Protein AF-A0A0Q5LC74-F1 (afdb_monomer_lite)

Foldseek 3Di:
DDPQLVVLLCCLLVQDLPDDCPPPVNLVSLLSNLVSCVVVVHDLVNSLVSNVVSLVVRVVVVPDDPVSSVVSSVVSSVSSSVSNVVVVVVVVVVCVVVVD

Sequence (100 aa):
MDGPFLEALAELQDYEVFGSFAVVEGLVRLERIAKAALAAHVTSDELRAAARHVMDRHWNDTGSSPAFLERRRAEVLLRLDTMLDHLEWEDRMYQSEYLN

Secondary structure (DSSP, 8-state):
--HHHHHHHGGGTT--SSS-TT-HHHHHHHHHHHHHHHHTT--HHHHHHHHHHHHHHHHGGG---HHHHHHHHHHHHHHHHHHHHHHHHHHHHHHHHH--

Structure (mmCIF, N/CA/C/O backbone):
data_AF-A0A0Q5LC74-F1
#
_entry.id   AF-A0A0Q5LC74-F1
#
loop_
_atom_site.group_PDB
_atom_site.id
_atom_site.type_symbol
_atom_site.label_atom_id
_atom_site.label_alt_id
_atom_site.label_comp_id
_atom_site.label_asym_id
_atom_site.label_entity_id
_atom_site.label_seq_id
_atom_site.pdbx_PDB_ins_code
_atom_site.Cartn_x
_atom_site.Cartn_y
_atom_site.Cartn_z
_atom_site.occupancy
_atom_site.B_iso_or_equiv
_atom_site.auth_seq_id
_atom_site.auth_comp_id
_atom_site.auth_asym_id
_atom_site.auth_atom_id
_atom_site.pdbx_PDB_model_num
ATOM 1 N N . MET A 1 1 ? -17.311 -5.788 -0.166 1.00 52.81 1 MET A N 1
ATOM 2 C CA . MET A 1 1 ? -15.888 -5.480 -0.389 1.00 52.81 1 MET A CA 1
ATOM 3 C C . MET A 1 1 ? -15.783 -3.977 -0.470 1.00 52.81 1 MET A C 1
ATOM 5 O O . MET A 1 1 ? -16.434 -3.381 -1.321 1.00 52.81 1 MET A O 1
ATOM 9 N N . ASP A 1 2 ? -15.109 -3.399 0.512 1.00 60.59 2 ASP A N 1
ATOM 10 C CA . ASP A 1 2 ? -15.233 -2.006 0.934 1.00 60.59 2 ASP A CA 1
ATOM 11 C C . ASP A 1 2 ? -14.640 -1.039 -0.094 1.00 60.59 2 ASP A C 1
ATOM 13 O O . ASP A 1 2 ? -13.431 -0.994 -0.313 1.00 60.59 2 ASP A O 1
ATOM 17 N N . GLY A 1 3 ? -15.519 -0.271 -0.749 1.00 81.00 3 GLY A N 1
ATOM 18 C CA . GLY A 1 3 ? -15.174 0.671 -1.822 1.00 81.00 3 GLY A CA 1
ATOM 19 C C . GLY A 1 3 ? -13.981 1.591 -1.515 1.00 81.00 3 GLY A C 1
ATOM 20 O O . GLY A 1 3 ? -13.079 1.655 -2.346 1.00 81.00 3 GLY A O 1
ATOM 21 N N . PRO A 1 4 ? -13.891 2.211 -0.319 1.00 88.19 4 PRO A N 1
ATOM 22 C CA . PRO A 1 4 ? -12.784 3.108 0.025 1.00 88.19 4 PRO A CA 1
ATOM 23 C C . PRO A 1 4 ? -11.403 2.438 0.036 1.00 88.19 4 PRO A C 1
ATOM 25 O O . PRO A 1 4 ? -10.408 3.062 -0.326 1.00 88.19 4 PRO A O 1
ATOM 28 N N . PHE A 1 5 ? -11.325 1.161 0.424 1.00 91.38 5 PHE A N 1
ATOM 29 C CA . PHE A 1 5 ? -10.070 0.408 0.412 1.00 91.38 5 PHE A CA 1
ATOM 30 C C . PHE A 1 5 ? -9.602 0.123 -1.018 1.00 91.38 5 PHE A C 1
ATOM 32 O O . PHE A 1 5 ? -8.432 0.319 -1.346 1.00 91.38 5 PHE A O 1
ATOM 39 N N . LEU A 1 6 ? -10.526 -0.287 -1.892 1.00 91.38 6 LEU A N 1
ATOM 40 C CA . LEU A 1 6 ? -10.222 -0.533 -3.302 1.00 91.38 6 LEU A CA 1
ATOM 41 C C . LEU A 1 6 ? -9.847 0.759 -4.045 1.00 91.38 6 LEU A C 1
ATOM 43 O O . LEU A 1 6 ? -8.954 0.734 -4.891 1.00 91.38 6 LEU A O 1
ATOM 47 N N . GLU A 1 7 ? -10.491 1.880 -3.713 1.00 92.56 7 GLU A N 1
ATOM 48 C CA . GLU A 1 7 ? -10.147 3.203 -4.243 1.00 92.56 7 GLU A CA 1
ATOM 49 C C . GLU A 1 7 ? -8.744 3.637 -3.809 1.00 92.56 7 GLU A C 1
ATOM 51 O O . GLU A 1 7 ? -7.944 4.036 -4.653 1.00 92.56 7 GLU A O 1
ATOM 56 N N . ALA A 1 8 ? -8.400 3.487 -2.526 1.00 92.75 8 ALA A N 1
ATOM 57 C CA . ALA A 1 8 ? -7.061 3.809 -2.038 1.00 92.75 8 ALA A CA 1
ATOM 58 C C . ALA A 1 8 ? -5.989 2.915 -2.687 1.00 92.75 8 ALA A C 1
ATOM 60 O O . ALA A 1 8 ? -4.938 3.401 -3.100 1.00 92.75 8 ALA A O 1
ATOM 61 N N . LEU A 1 9 ? -6.259 1.613 -2.853 1.00 93.69 9 LEU A N 1
ATOM 62 C CA . LEU A 1 9 ? -5.351 0.689 -3.541 1.00 93.69 9 LEU A CA 1
ATOM 63 C C . LEU A 1 9 ? -5.049 1.102 -4.987 1.00 93.69 9 LEU A C 1
ATOM 65 O O . LEU A 1 9 ? -3.966 0.793 -5.488 1.00 93.69 9 LEU A O 1
ATOM 69 N N . ALA A 1 10 ? -5.965 1.805 -5.660 1.00 92.62 10 ALA A N 1
ATOM 70 C CA . ALA A 1 10 ? -5.731 2.301 -7.013 1.00 92.62 10 ALA A CA 1
ATOM 71 C C . ALA A 1 10 ? -4.571 3.310 -7.076 1.00 92.62 10 ALA A C 1
ATOM 73 O O . ALA A 1 10 ? -3.918 3.417 -8.111 1.00 92.62 10 ALA A O 1
ATOM 74 N N . GLU A 1 11 ? -4.220 3.965 -5.965 1.00 90.81 11 GLU A N 1
ATOM 75 C CA . GLU A 1 11 ? -3.051 4.849 -5.895 1.00 90.81 11 GLU A CA 1
ATOM 76 C C . GLU A 1 11 ? -1.718 4.111 -6.125 1.00 90.81 11 GLU A C 1
ATOM 78 O O . GLU A 1 11 ? -0.715 4.746 -6.461 1.00 90.81 11 GLU A O 1
ATOM 83 N N . LEU A 1 12 ? -1.694 2.774 -5.989 1.00 92.00 12 LEU A N 1
ATOM 84 C CA . LEU A 1 12 ? -0.533 1.950 -6.339 1.00 92.00 12 LEU A CA 1
ATOM 85 C C . LEU A 1 12 ? -0.334 1.797 -7.854 1.00 92.00 12 LEU A C 1
ATOM 87 O O . LEU A 1 12 ? 0.776 1.480 -8.284 1.00 92.00 12 LEU A O 1
ATOM 91 N N . GLN A 1 13 ? -1.377 2.014 -8.662 1.00 89.69 13 GLN A N 1
ATOM 92 C CA . GLN A 1 13 ? -1.307 1.911 -10.126 1.00 89.69 13 GLN A CA 1
ATOM 93 C C . GLN A 1 13 ? -0.371 2.981 -10.694 1.00 89.69 13 GLN A C 1
ATOM 95 O O . GLN A 1 13 ? 0.552 2.658 -11.438 1.00 89.69 13 GLN A O 1
ATOM 100 N N . ASP A 1 14 ? -0.565 4.222 -10.243 1.00 78.19 14 ASP A N 1
ATOM 101 C CA . ASP A 1 14 ? 0.202 5.410 -10.638 1.00 78.19 14 ASP A CA 1
ATOM 102 C C . ASP A 1 14 ? 1.291 5.764 -9.614 1.00 78.19 14 ASP A C 1
ATOM 104 O O . ASP A 1 14 ? 1.724 6.917 -9.488 1.00 78.19 14 ASP A O 1
ATOM 108 N N . TYR A 1 15 ? 1.710 4.785 -8.812 1.00 79.56 15 TYR A N 1
ATOM 109 C CA . TYR A 1 15 ? 2.781 4.988 -7.851 1.00 79.56 15 TYR A CA 1
ATOM 110 C C . TYR A 1 15 ? 4.098 5.188 -8.591 1.00 79.56 15 TYR A C 1
ATOM 112 O O . TYR A 1 15 ? 4.433 4.428 -9.502 1.00 79.56 15 TYR A O 1
ATOM 120 N N . GLU A 1 16 ? 4.883 6.184 -8.181 1.00 75.88 16 GLU A N 1
ATOM 121 C CA . GLU A 1 16 ? 6.192 6.419 -8.781 1.00 75.88 16 GLU A CA 1
ATOM 122 C C . GLU A 1 16 ? 7.116 5.224 -8.514 1.00 75.88 16 GLU A C 1
ATOM 124 O O . GLU A 1 16 ? 7.747 5.103 -7.461 1.00 75.88 16 GLU A O 1
ATOM 129 N N . VAL A 1 17 ? 7.222 4.327 -9.493 1.00 73.75 17 VAL A N 1
ATOM 130 C CA . VAL A 1 17 ? 8.084 3.137 -9.426 1.00 73.75 17 VAL A CA 1
ATOM 131 C C . VAL A 1 17 ? 9.559 3.545 -9.327 1.00 73.75 17 VAL A C 1
ATOM 133 O O . VAL A 1 17 ? 10.349 2.891 -8.648 1.00 73.75 17 VAL A O 1
ATOM 136 N N . PHE A 1 18 ? 9.922 4.666 -9.955 1.00 69.12 18 PHE A N 1
ATOM 137 C CA . PHE A 1 18 ? 11.291 5.191 -10.014 1.00 69.12 18 PHE A CA 1
ATOM 138 C C . PHE A 1 18 ? 11.553 6.349 -9.041 1.00 69.12 18 PHE A C 1
ATOM 140 O O . PHE A 1 18 ? 12.699 6.773 -8.893 1.00 69.12 18 PHE A O 1
ATOM 147 N N . GLY A 1 19 ? 10.511 6.855 -8.375 1.00 69.12 19 GLY A N 1
ATOM 148 C CA . GLY A 1 19 ? 10.615 7.941 -7.403 1.00 69.12 19 GLY A CA 1
ATOM 149 C C . GLY A 1 19 ? 11.332 7.498 -6.130 1.00 69.12 19 GLY A C 1
ATOM 150 O O . GLY A 1 19 ? 11.212 6.347 -5.683 1.00 69.12 19 GLY A O 1
ATOM 151 N N . SER A 1 20 ? 12.085 8.416 -5.517 1.00 64.69 20 SER A N 1
ATOM 152 C CA . SER A 1 20 ? 12.656 8.173 -4.191 1.00 64.69 20 SER A CA 1
ATOM 153 C C . SER A 1 20 ? 11.532 7.905 -3.194 1.00 64.69 20 SER A C 1
ATOM 155 O O . SER A 1 20 ? 10.545 8.632 -3.138 1.00 64.69 20 SER A O 1
ATOM 157 N N . PHE A 1 21 ? 11.698 6.889 -2.356 1.00 57.81 21 PHE A N 1
ATOM 158 C CA . PHE A 1 21 ? 10.730 6.585 -1.303 1.00 57.81 21 PHE A CA 1
ATOM 159 C C . PHE A 1 21 ? 10.628 7.663 -0.219 1.00 57.81 21 PHE A C 1
ATOM 161 O O . PHE A 1 21 ? 9.714 7.625 0.596 1.00 57.81 21 PHE A O 1
ATOM 168 N N . ALA A 1 22 ? 11.570 8.606 -0.200 1.00 56.44 22 ALA A N 1
ATOM 169 C CA . ALA A 1 22 ? 11.563 9.740 0.712 1.00 56.44 22 ALA A CA 1
ATOM 170 C C . ALA A 1 22 ? 10.716 10.921 0.206 1.00 56.44 22 ALA A C 1
ATOM 172 O O . ALA A 1 22 ? 10.639 11.940 0.892 1.00 56.44 22 ALA A O 1
ATOM 173 N N . VAL A 1 23 ? 10.098 10.833 -0.980 1.00 74.44 23 VAL A N 1
ATOM 174 C CA . VAL A 1 23 ? 9.171 11.881 -1.415 1.00 74.44 23 VAL A CA 1
ATOM 175 C C . VAL A 1 23 ? 7.921 11.787 -0.545 1.00 74.44 23 VAL A C 1
ATOM 177 O O . VAL A 1 23 ? 7.228 10.772 -0.549 1.00 74.44 23 VAL A O 1
ATOM 180 N N . VAL A 1 24 ? 7.659 12.856 0.213 1.00 78.62 24 VAL A N 1
ATOM 181 C CA . VAL A 1 24 ? 6.545 12.985 1.171 1.00 78.62 24 VAL A CA 1
ATOM 182 C C . VAL A 1 24 ? 5.225 12.497 0.574 1.00 78.62 24 VAL A C 1
ATOM 184 O O . VAL A 1 24 ? 4.470 11.797 1.238 1.00 78.62 24 VAL A O 1
ATOM 187 N N . GLU A 1 25 ? 4.979 12.798 -0.701 1.00 83.69 25 GLU A N 1
ATOM 188 C CA . GLU A 1 25 ? 3.771 12.375 -1.402 1.00 83.69 25 GLU A CA 1
ATOM 189 C C . GLU A 1 25 ? 3.614 10.848 -1.457 1.00 83.69 25 GLU A C 1
ATOM 191 O O . GLU A 1 25 ? 2.535 10.347 -1.158 1.00 83.69 25 GLU A O 1
ATOM 196 N N . GLY A 1 26 ? 4.677 10.096 -1.760 1.00 85.69 26 GLY A N 1
ATOM 197 C CA . GLY A 1 26 ? 4.628 8.632 -1.804 1.00 85.69 26 GLY A CA 1
ATOM 198 C C . GLY A 1 26 ? 4.266 8.025 -0.448 1.00 85.69 26 GLY A C 1
ATOM 199 O O . GLY A 1 26 ? 3.423 7.135 -0.378 1.00 85.69 26 GLY A O 1
ATOM 200 N N . LEU A 1 27 ? 4.829 8.563 0.638 1.00 87.81 27 LEU A N 1
ATOM 201 C CA . LEU A 1 27 ? 4.500 8.122 1.997 1.00 87.81 27 LEU A CA 1
ATOM 202 C C . LEU A 1 27 ? 3.044 8.424 2.363 1.00 87.81 27 LEU A C 1
ATOM 204 O O . LEU A 1 27 ? 2.375 7.553 2.907 1.00 87.81 27 LEU A O 1
ATOM 208 N N . VAL A 1 28 ? 2.534 9.605 2.001 1.00 90.69 28 VAL A N 1
ATOM 209 C CA . VAL A 1 28 ? 1.128 9.975 2.233 1.00 90.69 28 VAL A CA 1
ATOM 210 C C . VAL A 1 28 ? 0.170 9.038 1.489 1.00 90.69 28 VAL A C 1
ATOM 212 O O . VAL A 1 28 ? -0.859 8.655 2.043 1.00 90.69 28 VAL A O 1
ATOM 215 N N . ARG A 1 29 ? 0.499 8.626 0.257 1.00 91.62 29 ARG A N 1
ATOM 216 C CA . ARG A 1 29 ? -0.310 7.645 -0.493 1.00 91.62 29 ARG A CA 1
ATOM 217 C C . ARG A 1 29 ? -0.352 6.287 0.215 1.00 91.62 29 ARG A C 1
ATOM 219 O O . ARG A 1 29 ? -1.427 5.725 0.408 1.00 91.62 29 ARG A O 1
ATOM 226 N N . LEU A 1 30 ? 0.804 5.779 0.654 1.00 93.62 30 LEU A N 1
ATOM 227 C CA . LEU A 1 30 ? 0.879 4.511 1.395 1.00 93.62 30 LEU A CA 1
ATOM 228 C C . LEU A 1 30 ? 0.119 4.578 2.728 1.00 93.62 30 LEU A C 1
ATOM 230 O O . LEU A 1 30 ? -0.585 3.635 3.081 1.00 93.62 30 LEU A O 1
ATOM 234 N N . GLU A 1 31 ? 0.194 5.709 3.428 1.00 94.31 31 GLU A N 1
ATOM 235 C CA . GLU A 1 31 ? -0.551 5.936 4.666 1.00 94.31 31 GLU A CA 1
ATOM 236 C C . GLU A 1 31 ? -2.069 5.932 4.427 1.00 94.31 31 GLU A C 1
ATOM 238 O O . GLU A 1 31 ? -2.809 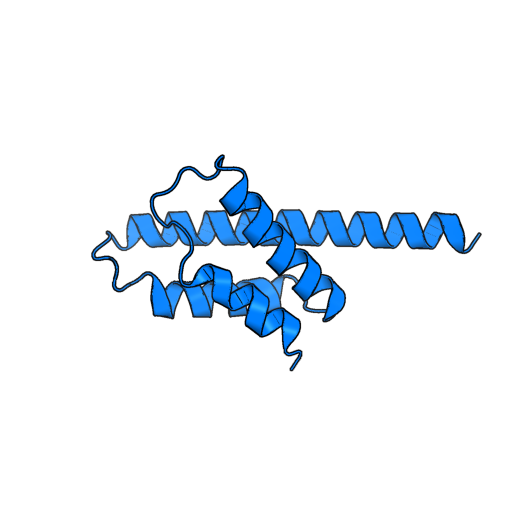5.325 5.201 1.00 94.31 31 GLU A O 1
ATOM 243 N N . ARG A 1 32 ? -2.555 6.551 3.338 1.00 95.44 32 ARG A N 1
ATOM 244 C CA . ARG A 1 32 ? -3.980 6.497 2.962 1.00 95.44 32 ARG A CA 1
ATOM 245 C C . ARG A 1 32 ? -4.456 5.070 2.719 1.00 95.44 32 ARG A C 1
ATOM 247 O O . ARG A 1 32 ? -5.530 4.708 3.193 1.00 95.44 32 ARG A O 1
ATOM 254 N N . ILE A 1 33 ? -3.652 4.261 2.030 1.00 96.88 33 ILE A N 1
ATOM 255 C CA . ILE A 1 33 ? -3.955 2.844 1.801 1.00 96.88 33 ILE A CA 1
ATOM 256 C C . ILE A 1 33 ? -4.046 2.096 3.133 1.00 96.88 33 ILE A C 1
ATOM 258 O O . ILE A 1 33 ? -5.027 1.393 3.364 1.00 96.88 33 ILE A O 1
ATOM 262 N N . ALA A 1 34 ? -3.069 2.277 4.026 1.00 97.12 34 ALA A N 1
ATOM 263 C CA . ALA A 1 34 ? -3.053 1.612 5.328 1.00 97.12 34 ALA A CA 1
ATOM 264 C C . ALA A 1 34 ? -4.243 2.032 6.213 1.00 97.12 34 ALA A C 1
ATOM 266 O O . ALA A 1 34 ? -4.896 1.181 6.812 1.00 97.12 34 ALA A O 1
ATOM 267 N N . LYS A 1 35 ? -4.601 3.323 6.232 1.00 97.06 35 LYS A N 1
ATOM 268 C CA . LYS A 1 35 ? -5.793 3.827 6.938 1.00 97.06 35 LYS A CA 1
ATOM 269 C C . LYS A 1 35 ? -7.088 3.238 6.385 1.00 97.06 35 LYS A C 1
ATOM 271 O O . LYS A 1 35 ? -7.970 2.870 7.157 1.00 97.06 35 LYS A O 1
ATOM 276 N N . ALA A 1 36 ? -7.206 3.137 5.062 1.00 97.12 36 ALA A N 1
ATOM 277 C CA . ALA A 1 36 ? -8.374 2.535 4.428 1.00 97.12 36 ALA A CA 1
ATOM 278 C C . ALA A 1 36 ? -8.465 1.027 4.716 1.00 97.12 36 ALA A C 1
ATOM 280 O O . ALA A 1 36 ? -9.561 0.525 4.953 1.00 97.12 36 ALA A O 1
ATOM 281 N N . ALA A 1 37 ? -7.328 0.324 4.750 1.00 96.81 37 ALA A N 1
ATOM 282 C CA . ALA A 1 37 ? -7.254 -1.081 5.141 1.00 96.81 37 ALA A CA 1
ATOM 283 C C . ALA A 1 37 ? -7.697 -1.286 6.599 1.00 96.81 37 ALA A C 1
ATOM 285 O O . ALA A 1 37 ? -8.568 -2.116 6.853 1.00 96.81 37 ALA A O 1
ATOM 286 N N . LEU A 1 38 ? -7.180 -0.473 7.529 1.00 96.56 38 LEU A N 1
ATOM 287 C CA . LEU A 1 38 ? -7.580 -0.502 8.938 1.00 96.56 38 LEU A CA 1
ATOM 288 C C . LEU A 1 38 ? -9.089 -0.273 9.102 1.00 96.56 38 LEU A C 1
ATOM 290 O O . LEU A 1 38 ? -9.764 -1.048 9.776 1.00 96.56 38 LEU A O 1
ATOM 294 N N . ALA A 1 39 ? -9.634 0.755 8.443 1.00 95.31 39 ALA A N 1
ATOM 295 C CA . ALA A 1 39 ? -11.060 1.077 8.497 1.00 95.31 39 ALA A CA 1
ATOM 296 C C . ALA A 1 39 ? -11.956 -0.025 7.902 1.00 95.31 39 ALA A C 1
ATOM 298 O O . ALA A 1 39 ? -13.102 -0.179 8.318 1.00 95.31 39 ALA A O 1
ATOM 299 N N . ALA A 1 40 ? -11.440 -0.782 6.933 1.00 95.31 40 ALA A N 1
ATOM 300 C CA . ALA A 1 40 ? -12.120 -1.918 6.319 1.00 95.31 40 ALA A CA 1
ATOM 301 C C . ALA A 1 40 ? -11.850 -3.253 7.043 1.00 95.31 40 ALA A C 1
ATOM 303 O O . ALA A 1 40 ? -12.308 -4.294 6.578 1.00 95.31 40 ALA A O 1
ATOM 304 N N . HIS A 1 41 ? -11.121 -3.242 8.166 1.00 95.06 41 HIS A N 1
ATOM 305 C CA . HIS A 1 41 ? -10.705 -4.443 8.901 1.00 95.06 41 HIS A CA 1
ATOM 306 C C . HIS A 1 41 ? -9.962 -5.471 8.031 1.00 95.06 41 HIS A C 1
ATOM 308 O O . HIS A 1 41 ? -10.097 -6.680 8.218 1.00 95.06 41 HIS A O 1
ATOM 314 N N . VAL A 1 42 ? -9.178 -4.978 7.073 1.00 95.56 42 VAL A N 1
ATOM 315 C CA . VAL A 1 42 ? -8.352 -5.794 6.185 1.00 95.56 42 VAL A CA 1
ATOM 316 C C . VAL A 1 42 ? -7.094 -6.217 6.934 1.00 95.56 42 VAL A C 1
ATOM 318 O O . VAL A 1 42 ? -6.380 -5.385 7.491 1.00 95.56 42 VAL A O 1
ATOM 321 N N . THR A 1 43 ? -6.801 -7.512 6.921 1.00 94.75 43 THR A N 1
ATOM 322 C CA . THR A 1 43 ? -5.586 -8.058 7.535 1.00 94.75 43 THR A CA 1
ATOM 323 C C . THR A 1 43 ? -4.331 -7.672 6.744 1.00 94.75 43 THR A C 1
ATOM 325 O O . THR A 1 43 ? -4.389 -7.429 5.537 1.00 94.75 43 THR A O 1
ATOM 328 N N . SER A 1 44 ? -3.157 -7.689 7.390 1.00 94.56 44 SER A N 1
ATOM 329 C CA . SER A 1 44 ? -1.870 -7.472 6.701 1.00 94.56 44 SER A CA 1
ATOM 330 C C . SER A 1 44 ? -1.683 -8.419 5.501 1.00 94.56 44 SER A C 1
ATOM 332 O O . SER A 1 44 ? -1.250 -7.982 4.436 1.00 94.56 44 SER A O 1
ATOM 334 N N . ASP A 1 45 ? -2.093 -9.687 5.603 1.00 96.31 45 ASP A N 1
ATOM 335 C CA . ASP A 1 45 ? -1.985 -10.639 4.489 1.00 96.31 45 ASP A CA 1
ATOM 336 C C . ASP A 1 45 ? -2.905 -10.293 3.308 1.00 96.31 45 ASP A C 1
ATOM 338 O O . ASP A 1 45 ? -2.485 -10.374 2.149 1.00 96.31 45 ASP A O 1
ATOM 342 N N . GLU A 1 46 ? -4.137 -9.860 3.577 1.00 96.50 46 GLU A N 1
ATOM 343 C CA . GLU A 1 46 ? -5.069 -9.402 2.540 1.00 96.50 46 GLU A CA 1
ATOM 344 C C . GLU A 1 46 ? -4.586 -8.106 1.883 1.00 96.50 46 GLU A C 1
ATOM 346 O O . GLU A 1 46 ? -4.616 -7.990 0.653 1.00 96.50 46 GLU A O 1
ATOM 351 N N . LEU A 1 47 ? -4.070 -7.160 2.676 1.00 97.25 47 LEU A N 1
ATOM 352 C CA . LEU A 1 47 ? -3.459 -5.931 2.179 1.00 97.25 47 LEU A CA 1
ATOM 353 C C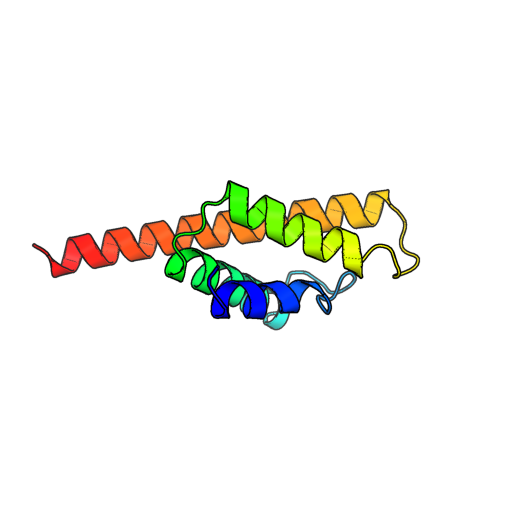 . LEU A 1 47 ? -2.270 -6.248 1.265 1.00 97.25 47 LEU A C 1
ATOM 355 O O . LEU A 1 47 ? -2.196 -5.720 0.152 1.00 97.25 47 LEU A O 1
ATOM 359 N N . ARG A 1 48 ? -1.374 -7.152 1.684 1.00 97.19 48 ARG A N 1
ATOM 360 C CA . ARG A 1 48 ? -0.237 -7.592 0.864 1.00 97.19 48 ARG A CA 1
ATOM 361 C C . ARG A 1 48 ? -0.693 -8.212 -0.445 1.00 97.19 48 ARG A C 1
ATOM 363 O O . ARG A 1 48 ? -0.164 -7.858 -1.498 1.00 97.19 48 ARG A O 1
ATOM 370 N N . ALA A 1 49 ? -1.651 -9.135 -0.389 1.00 97.25 49 ALA A N 1
ATOM 371 C CA . ALA A 1 49 ? -2.149 -9.829 -1.570 1.00 97.25 49 ALA A CA 1
ATOM 372 C C . ALA A 1 49 ? -2.786 -8.850 -2.567 1.00 97.25 49 ALA A C 1
ATOM 374 O O . ALA A 1 49 ? -2.477 -8.891 -3.761 1.00 97.25 49 ALA A O 1
ATOM 375 N N . ALA A 1 50 ? -3.620 -7.929 -2.079 1.00 96.88 50 ALA A N 1
ATOM 376 C CA . ALA A 1 50 ? -4.288 -6.936 -2.910 1.00 96.88 50 ALA A CA 1
ATOM 377 C C . ALA A 1 50 ? -3.297 -5.922 -3.505 1.00 96.88 50 ALA A C 1
ATOM 379 O O . ALA A 1 50 ? -3.301 -5.693 -4.716 1.00 96.88 50 ALA A O 1
ATOM 380 N N . ALA A 1 51 ? -2.388 -5.376 -2.693 1.00 97.00 51 ALA A N 1
ATOM 381 C CA . ALA A 1 51 ? -1.347 -4.465 -3.161 1.00 97.00 51 ALA A CA 1
ATOM 382 C C . ALA A 1 51 ? -0.444 -5.134 -4.204 1.00 97.00 51 ALA A C 1
ATOM 384 O O . ALA A 1 51 ? -0.156 -4.554 -5.254 1.00 97.00 51 ALA A O 1
ATOM 385 N N . ARG A 1 52 ? -0.033 -6.384 -3.953 1.00 96.69 52 ARG A N 1
ATOM 386 C CA . ARG A 1 52 ? 0.772 -7.168 -4.892 1.00 96.69 52 ARG A CA 1
ATOM 387 C C . ARG A 1 52 ? 0.057 -7.346 -6.226 1.00 96.69 52 ARG A C 1
ATOM 389 O O . ARG A 1 52 ? 0.667 -7.104 -7.263 1.00 96.69 52 ARG A O 1
ATOM 396 N N . HIS A 1 53 ? -1.229 -7.687 -6.198 1.00 95.75 53 HIS A N 1
ATOM 397 C CA . HIS A 1 53 ? -2.036 -7.835 -7.405 1.00 95.75 53 HIS A CA 1
ATOM 398 C C . HIS A 1 53 ? -2.069 -6.550 -8.249 1.00 95.75 53 HIS A C 1
ATOM 400 O O . HIS A 1 53 ? -1.862 -6.604 -9.462 1.00 95.75 53 HIS A O 1
ATOM 406 N N . VAL A 1 54 ? -2.275 -5.391 -7.616 1.00 95.06 54 VAL A N 1
ATOM 407 C CA . VAL A 1 54 ? -2.285 -4.093 -8.310 1.00 95.06 54 VAL A CA 1
ATOM 408 C C . VAL A 1 54 ? -0.917 -3.794 -8.933 1.00 95.06 54 VAL A C 1
ATOM 410 O O . VAL A 1 54 ? -0.830 -3.488 -10.122 1.00 95.06 54 VAL A O 1
ATOM 413 N N . MET A 1 55 ? 0.171 -3.949 -8.178 1.00 94.75 55 MET A N 1
ATOM 414 C CA . MET A 1 55 ? 1.525 -3.700 -8.690 1.00 94.75 55 MET A CA 1
ATOM 415 C C . MET A 1 55 ? 1.916 -4.664 -9.821 1.00 94.75 55 MET A C 1
ATOM 417 O O . MET A 1 55 ? 2.586 -4.271 -10.775 1.00 94.75 55 MET A O 1
ATOM 421 N N . ASP A 1 56 ? 1.519 -5.934 -9.745 1.00 93.12 56 ASP A N 1
ATOM 422 C CA . ASP A 1 56 ? 1.780 -6.915 -10.804 1.00 93.12 56 ASP A CA 1
ATOM 423 C C . ASP A 1 56 ? 1.018 -6.570 -12.089 1.00 93.12 56 ASP A C 1
ATOM 425 O O . ASP A 1 56 ? 1.552 -6.728 -13.187 1.00 93.12 56 ASP A O 1
ATOM 429 N N . ARG A 1 57 ? -0.200 -6.038 -11.968 1.00 92.44 57 ARG A N 1
ATOM 430 C CA . ARG A 1 57 ? -1.005 -5.633 -13.121 1.00 92.44 57 ARG A CA 1
ATOM 431 C C . ARG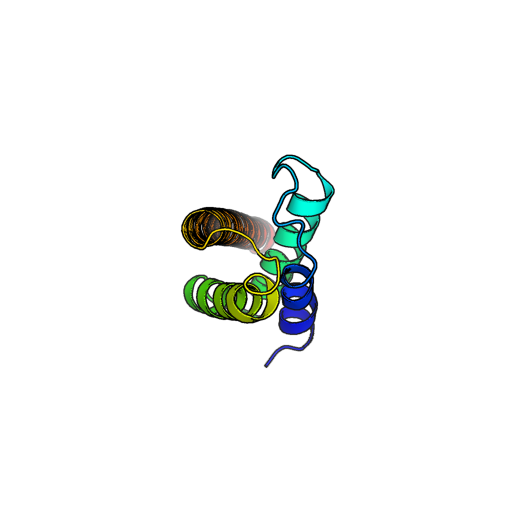 A 1 57 ? -0.478 -4.375 -13.811 1.00 92.44 57 ARG A C 1
ATOM 433 O O . ARG A 1 57 ? -0.547 -4.307 -15.030 1.00 92.44 57 ARG A O 1
ATOM 440 N N . HIS A 1 58 ? 0.022 -3.397 -13.057 1.00 90.50 58 HIS A N 1
ATOM 441 C CA . HIS A 1 58 ? 0.313 -2.063 -13.599 1.00 90.50 58 HIS A CA 1
ATOM 442 C C . HIS A 1 58 ? 1.802 -1.775 -13.807 1.00 90.50 58 HIS A C 1
ATOM 444 O O . HIS A 1 58 ? 2.164 -1.010 -14.695 1.00 90.50 58 HIS A O 1
ATOM 450 N N . TRP A 1 59 ? 2.700 -2.379 -13.024 1.00 91.12 59 TRP A N 1
ATOM 451 C CA . TRP A 1 59 ? 4.119 -2.009 -13.091 1.00 91.12 59 TRP A CA 1
ATOM 452 C C . TRP A 1 59 ? 4.910 -2.799 -14.133 1.00 91.12 59 TRP A C 1
ATOM 454 O O . TRP A 1 59 ? 5.989 -2.367 -14.544 1.00 91.12 59 TRP A O 1
ATOM 464 N N . ASN A 1 60 ? 4.398 -3.951 -14.571 1.00 87.44 60 ASN A N 1
ATOM 465 C CA . ASN A 1 60 ? 5.076 -4.789 -15.562 1.00 87.44 60 ASN A CA 1
ATOM 466 C C . ASN A 1 60 ? 5.163 -4.115 -16.944 1.00 87.44 60 ASN A C 1
ATOM 468 O O . ASN A 1 60 ? 6.108 -4.377 -17.686 1.00 87.44 60 ASN A O 1
ATOM 472 N N . ASP A 1 61 ? 4.266 -3.173 -17.238 1.00 82.88 61 ASP A N 1
ATOM 473 C CA . ASP A 1 61 ? 4.221 -2.452 -18.517 1.00 82.88 61 ASP A CA 1
ATOM 474 C C . ASP A 1 61 ? 5.212 -1.272 -18.588 1.00 82.88 61 ASP A C 1
ATOM 476 O O . ASP A 1 61 ? 5.324 -0.597 -19.609 1.00 82.88 61 ASP A O 1
ATOM 480 N N . THR A 1 62 ? 5.989 -1.029 -17.525 1.00 78.94 62 THR A N 1
ATOM 481 C CA . THR A 1 62 ? 6.940 0.099 -17.441 1.00 78.94 62 THR A CA 1
ATOM 482 C C . THR A 1 62 ? 8.246 -0.112 -18.218 1.00 78.94 62 THR A C 1
ATOM 484 O O . THR A 1 62 ? 9.081 0.790 -18.264 1.00 78.94 62 THR A O 1
ATOM 487 N N . GLY A 1 63 ? 8.481 -1.302 -18.787 1.00 81.44 63 GLY A N 1
ATOM 488 C CA . GLY A 1 63 ? 9.749 -1.652 -19.449 1.00 81.44 63 GLY A CA 1
ATOM 489 C C . GLY A 1 63 ? 10.932 -1.860 -18.490 1.00 81.44 63 GLY A C 1
ATOM 490 O O . GLY A 1 63 ? 12.074 -2.000 -18.928 1.00 81.44 63 GLY A O 1
ATOM 491 N N . SER A 1 64 ? 10.671 -1.886 -17.180 1.00 84.50 64 SER A N 1
ATOM 492 C CA . SER A 1 64 ? 11.676 -2.102 -16.136 1.00 84.50 64 SER A CA 1
ATOM 493 C C . SER A 1 64 ? 12.160 -3.550 -16.064 1.00 84.50 64 SER A C 1
ATOM 495 O O . SER A 1 64 ? 11.433 -4.491 -16.376 1.00 84.50 64 SER A O 1
ATOM 497 N N . SER A 1 65 ? 13.376 -3.751 -15.544 1.00 90.00 65 SER A N 1
ATOM 498 C CA . SER A 1 65 ? 13.880 -5.095 -15.236 1.00 90.00 65 SER A CA 1
ATOM 499 C C . SER A 1 65 ? 13.022 -5.791 -14.162 1.00 90.00 65 SER A C 1
ATOM 501 O O . SER A 1 65 ? 12.748 -5.173 -13.126 1.00 90.00 65 SER A O 1
ATOM 503 N N . PRO A 1 66 ? 12.681 -7.089 -14.318 1.00 90.62 66 PRO A N 1
ATOM 504 C CA . PRO A 1 66 ? 11.919 -7.843 -13.321 1.00 90.62 66 PRO A CA 1
ATOM 505 C C . PRO A 1 66 ? 12.539 -7.812 -11.919 1.00 90.62 66 PRO A C 1
ATOM 507 O O . PRO A 1 66 ? 11.835 -7.621 -10.934 1.00 90.62 66 PRO A O 1
ATOM 510 N N . ALA A 1 67 ? 13.869 -7.918 -11.814 1.00 91.50 67 ALA A N 1
ATOM 511 C CA . ALA A 1 67 ? 14.561 -7.909 -10.522 1.00 91.50 67 ALA A CA 1
ATOM 512 C C . ALA A 1 67 ? 14.436 -6.561 -9.789 1.00 91.50 67 ALA A C 1
ATOM 514 O O . ALA A 1 67 ? 14.394 -6.518 -8.559 1.00 91.50 67 ALA A O 1
ATOM 515 N N . PHE A 1 68 ? 14.372 -5.458 -10.540 1.00 90.50 68 PHE A N 1
ATOM 516 C CA . PHE A 1 68 ? 14.137 -4.134 -9.975 1.00 90.50 68 PHE A CA 1
ATOM 517 C C . PHE A 1 68 ? 12.702 -4.009 -9.454 1.00 90.50 68 PHE A C 1
ATOM 519 O O . PHE A 1 68 ? 12.503 -3.577 -8.318 1.00 90.50 68 PHE A O 1
ATOM 526 N N . LEU A 1 69 ? 11.718 -4.447 -10.246 1.00 91.38 69 LEU A N 1
AT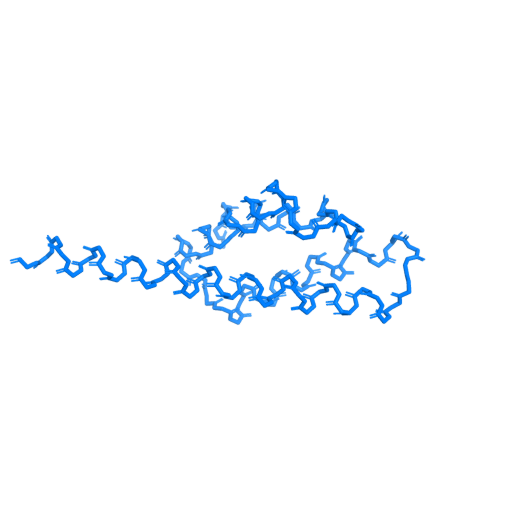OM 527 C CA . LEU A 1 69 ? 10.310 -4.410 -9.854 1.00 91.38 69 LEU A CA 1
ATOM 528 C C . LEU A 1 69 ? 10.029 -5.288 -8.630 1.00 91.38 69 LEU A C 1
ATOM 530 O O . LEU A 1 69 ? 9.339 -4.843 -7.719 1.00 91.38 69 LEU A O 1
ATOM 534 N N . GLU A 1 70 ? 10.616 -6.485 -8.545 1.00 93.44 70 GLU A N 1
ATOM 535 C CA . GLU A 1 70 ? 10.471 -7.351 -7.367 1.00 93.44 70 GLU A CA 1
ATOM 536 C C . GLU A 1 70 ? 11.007 -6.693 -6.094 1.00 93.44 70 GLU A C 1
ATOM 538 O O . GLU A 1 70 ? 10.336 -6.701 -5.060 1.00 93.44 70 GLU A O 1
ATOM 543 N N . ARG A 1 71 ? 12.179 -6.048 -6.170 1.00 91.94 71 ARG A N 1
ATOM 544 C CA . ARG A 1 71 ? 12.716 -5.282 -5.039 1.00 91.94 71 ARG A CA 1
ATOM 545 C C . ARG A 1 71 ? 11.779 -4.138 -4.654 1.00 91.94 71 ARG A C 1
ATOM 547 O O . ARG A 1 71 ? 11.498 -3.960 -3.473 1.00 91.94 71 ARG A O 1
ATOM 554 N N . ARG A 1 72 ? 11.278 -3.388 -5.640 1.00 91.31 72 ARG A N 1
ATOM 555 C CA . ARG A 1 72 ? 10.372 -2.257 -5.409 1.00 91.31 72 ARG A CA 1
ATOM 556 C C . ARG A 1 72 ? 9.067 -2.707 -4.746 1.00 91.31 72 ARG A C 1
ATOM 558 O O . ARG A 1 72 ? 8.625 -2.065 -3.799 1.00 91.31 72 ARG A O 1
ATOM 565 N N . ARG A 1 73 ? 8.484 -3.820 -5.200 1.00 93.50 73 ARG A N 1
ATOM 566 C CA . ARG A 1 73 ? 7.276 -4.416 -4.610 1.00 93.50 73 ARG A CA 1
ATOM 567 C C . ARG A 1 73 ? 7.507 -4.817 -3.164 1.00 93.50 73 ARG A C 1
ATOM 569 O O . ARG A 1 73 ? 6.725 -4.427 -2.308 1.00 93.50 73 ARG A O 1
ATOM 576 N N . ALA A 1 74 ? 8.586 -5.551 -2.891 1.00 94.50 74 ALA A N 1
ATOM 577 C CA . ALA A 1 74 ? 8.923 -5.966 -1.532 1.00 94.50 74 ALA A CA 1
ATOM 578 C C . ALA A 1 74 ? 9.033 -4.761 -0.587 1.00 94.50 74 ALA A C 1
ATOM 580 O O . ALA A 1 74 ? 8.550 -4.802 0.540 1.00 94.50 74 ALA A O 1
ATOM 581 N N . GLU A 1 75 ? 9.610 -3.663 -1.070 1.00 92.94 75 GLU A N 1
ATOM 582 C CA . GLU A 1 75 ? 9.766 -2.450 -0.278 1.00 92.94 75 GLU A CA 1
ATOM 583 C C . GLU A 1 75 ? 8.448 -1.704 -0.022 1.00 92.94 75 GLU A C 1
ATOM 585 O O . GLU A 1 75 ? 8.250 -1.165 1.067 1.00 92.94 75 GLU A O 1
ATOM 590 N N . VAL A 1 76 ? 7.540 -1.659 -1.002 1.00 94.06 76 VAL A N 1
ATOM 591 C CA . VAL A 1 76 ? 6.193 -1.095 -0.808 1.00 94.06 76 VAL A CA 1
ATOM 592 C C . VAL A 1 76 ? 5.388 -1.938 0.174 1.00 94.06 76 VAL A C 1
ATOM 594 O O . VAL A 1 76 ? 4.783 -1.380 1.085 1.00 94.06 76 VAL A O 1
ATOM 597 N N . LEU A 1 77 ? 5.429 -3.265 0.036 1.00 96.19 77 LEU A N 1
ATOM 598 C CA . LEU A 1 77 ? 4.729 -4.182 0.938 1.00 96.19 77 LEU A CA 1
ATOM 599 C C . LEU A 1 77 ? 5.217 -4.034 2.381 1.00 96.19 77 LEU A C 1
ATOM 601 O O . LEU A 1 77 ? 4.401 -3.860 3.277 1.00 96.19 77 LEU A O 1
ATOM 605 N N . LEU A 1 78 ? 6.537 -3.995 2.592 1.00 95.25 78 LEU A N 1
ATOM 606 C CA . LEU A 1 78 ? 7.115 -3.790 3.921 1.00 95.25 78 LEU A CA 1
ATOM 607 C C . LEU A 1 78 ? 6.627 -2.484 4.568 1.00 95.25 78 LEU A C 1
ATOM 609 O O . LEU A 1 78 ? 6.347 -2.449 5.765 1.00 95.25 78 LEU A O 1
ATOM 613 N N . ARG A 1 79 ? 6.525 -1.398 3.791 1.00 93.38 79 ARG A N 1
ATOM 614 C CA . ARG A 1 79 ? 6.031 -0.113 4.307 1.00 93.38 79 ARG A CA 1
ATOM 615 C C . ARG A 1 79 ? 4.554 -0.151 4.650 1.00 93.38 79 ARG A C 1
ATOM 617 O O . ARG A 1 79 ? 4.191 0.373 5.696 1.00 93.38 79 ARG A O 1
ATOM 624 N N . LEU A 1 80 ? 3.732 -0.746 3.790 1.00 96.06 80 LEU A N 1
ATOM 625 C CA . LEU A 1 80 ? 2.303 -0.896 4.046 1.00 96.06 80 LEU A CA 1
ATOM 626 C C . LEU A 1 80 ? 2.055 -1.687 5.331 1.00 96.06 80 LEU A C 1
ATOM 628 O O . LEU A 1 80 ? 1.276 -1.232 6.160 1.00 96.06 80 LEU A O 1
ATOM 632 N N . ASP A 1 81 ? 2.776 -2.791 5.532 1.00 96.44 81 ASP A N 1
ATOM 633 C CA . ASP A 1 81 ? 2.705 -3.561 6.777 1.00 96.44 81 ASP A CA 1
ATOM 634 C C . ASP A 1 81 ? 3.115 -2.722 7.983 1.00 96.44 81 ASP A C 1
ATOM 636 O O . ASP A 1 81 ? 2.372 -2.618 8.948 1.00 96.44 81 ASP A O 1
ATOM 640 N N . THR A 1 82 ? 4.271 -2.056 7.899 1.00 95.38 82 THR A N 1
ATOM 641 C CA . THR A 1 82 ? 4.779 -1.224 9.000 1.00 95.38 82 THR A CA 1
ATOM 642 C C . THR A 1 82 ? 3.792 -0.110 9.365 1.00 95.38 82 THR A C 1
ATOM 644 O O . THR A 1 82 ? 3.610 0.201 10.540 1.00 95.38 82 THR A O 1
ATOM 647 N N . MET A 1 83 ? 3.159 0.509 8.364 1.00 95.88 83 MET A N 1
ATOM 648 C CA . MET A 1 83 ? 2.157 1.553 8.574 1.00 95.88 83 MET A CA 1
ATOM 649 C C . MET A 1 83 ? 0.871 0.991 9.174 1.00 95.88 83 MET A C 1
ATOM 651 O O . MET A 1 83 ? 0.336 1.600 10.093 1.00 95.88 83 MET A O 1
ATOM 655 N N . LEU A 1 84 ? 0.386 -0.153 8.687 1.00 97.19 84 LEU A N 1
ATOM 656 C CA . LEU A 1 84 ? -0.806 -0.793 9.235 1.00 97.19 84 LEU A CA 1
ATOM 657 C C . LEU A 1 84 ? -0.580 -1.205 10.695 1.00 97.19 84 LEU A C 1
ATOM 659 O O . LEU A 1 84 ? -1.373 -0.821 11.548 1.00 97.19 84 LEU A O 1
ATOM 663 N N . ASP A 1 85 ? 0.537 -1.870 10.998 1.00 96.12 85 ASP A N 1
ATOM 664 C CA . ASP A 1 85 ? 0.914 -2.272 12.360 1.00 96.12 85 ASP A CA 1
ATOM 665 C 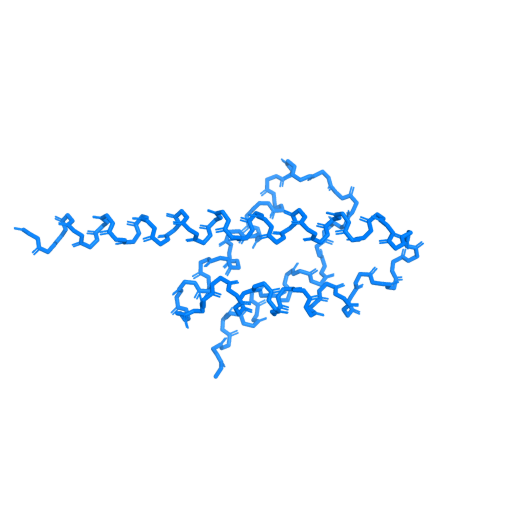C . ASP A 1 85 ? 0.971 -1.066 13.312 1.00 96.12 85 ASP A C 1
ATOM 667 O O . ASP A 1 85 ? 0.524 -1.134 14.463 1.00 96.12 85 ASP A O 1
ATOM 671 N N . HIS A 1 86 ? 1.524 0.055 12.835 1.00 96.06 86 HIS A N 1
ATOM 672 C CA . HIS A 1 86 ? 1.595 1.293 13.602 1.00 96.06 86 HIS A CA 1
ATOM 673 C C . HIS A 1 86 ? 0.205 1.879 13.869 1.00 96.06 86 HIS A C 1
ATOM 675 O O . HIS A 1 86 ? -0.105 2.181 15.019 1.00 96.06 86 HIS A O 1
ATOM 681 N N . LEU A 1 87 ? -0.640 1.983 12.843 1.00 96.19 87 LEU A N 1
ATOM 682 C CA . LEU A 1 87 ? -1.997 2.518 12.968 1.00 96.19 87 LEU A CA 1
ATOM 683 C C . LEU A 1 87 ? -2.884 1.632 13.852 1.00 96.19 87 LEU A C 1
ATOM 685 O O . LEU A 1 87 ? -3.653 2.143 14.659 1.00 96.19 87 LEU A O 1
ATOM 689 N N . GLU A 1 88 ? -2.758 0.310 13.752 1.00 95.94 88 GLU A N 1
ATOM 690 C CA . GLU A 1 88 ? -3.443 -0.623 14.647 1.00 95.94 88 GLU A CA 1
ATOM 691 C C . GLU A 1 88 ? -2.986 -0.458 16.101 1.00 95.94 88 GLU A C 1
ATOM 693 O O . GLU A 1 88 ? -3.783 -0.576 17.032 1.00 95.94 88 GLU A O 1
ATOM 698 N N . TRP A 1 89 ? -1.691 -0.216 16.323 1.00 95.75 89 TRP A N 1
ATOM 699 C CA . TRP A 1 89 ? -1.183 0.083 17.656 1.00 95.75 89 TRP A CA 1
ATOM 700 C C . TRP A 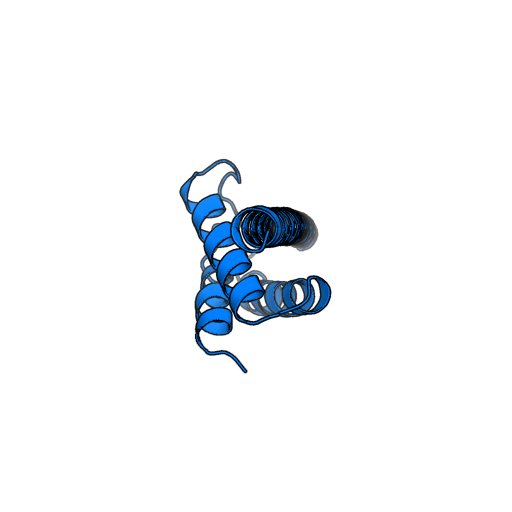1 89 ? -1.746 1.403 18.188 1.00 95.75 89 TRP A C 1
ATOM 702 O O . TRP A 1 89 ? -2.204 1.425 19.330 1.00 95.75 89 TRP A O 1
ATOM 712 N N . GLU A 1 90 ? -1.772 2.458 17.372 1.00 95.12 90 GLU A N 1
ATOM 713 C CA . GLU A 1 90 ? -2.372 3.744 17.742 1.00 95.12 90 GLU A CA 1
ATOM 714 C C . GLU A 1 90 ? -3.860 3.595 18.084 1.00 95.12 90 GLU A C 1
ATOM 716 O O . GLU A 1 90 ? -4.284 4.052 19.145 1.00 95.12 90 GLU A O 1
ATOM 721 N N . ASP A 1 91 ? -4.643 2.900 17.253 1.00 92.19 91 ASP A N 1
ATOM 722 C CA . ASP A 1 91 ? -6.077 2.672 17.481 1.00 92.19 91 ASP A CA 1
ATOM 723 C C . ASP A 1 91 ? -6.336 1.935 18.806 1.00 92.19 91 ASP A C 1
ATOM 725 O O . ASP A 1 91 ? -7.182 2.350 19.603 1.00 92.19 91 ASP A O 1
ATOM 729 N N . ARG A 1 92 ? -5.537 0.904 19.120 1.00 92.12 92 ARG A N 1
ATOM 730 C CA . ARG A 1 92 ? -5.616 0.198 20.412 1.00 92.12 92 ARG A CA 1
ATOM 731 C C . ARG A 1 92 ? -5.280 1.100 21.599 1.00 92.12 92 ARG A C 1
ATOM 733 O O . ARG A 1 92 ? -5.937 1.005 22.636 1.00 92.12 92 ARG A O 1
ATOM 740 N N . MET A 1 93 ? -4.257 1.946 21.472 1.00 91.00 93 MET A N 1
ATOM 741 C CA . MET A 1 93 ? -3.864 2.873 22.538 1.00 91.00 93 MET A CA 1
ATOM 742 C C . MET A 1 93 ? -4.961 3.906 22.793 1.00 91.00 93 MET A C 1
ATOM 744 O O . MET A 1 93 ? -5.360 4.092 23.942 1.00 91.00 93 MET A O 1
ATOM 748 N N . TYR A 1 94 ? -5.524 4.493 21.735 1.00 87.75 94 TYR A N 1
ATOM 749 C CA . TYR A 1 94 ? -6.653 5.410 21.856 1.00 87.75 94 TYR A CA 1
ATOM 750 C C . TYR A 1 94 ? -7.860 4.738 22.516 1.00 87.75 94 TYR A C 1
ATOM 752 O O . TYR A 1 94 ? -8.423 5.273 23.468 1.00 87.75 94 TYR A O 1
ATOM 760 N N . GLN A 1 95 ? -8.236 3.533 22.093 1.00 83.88 95 GLN A N 1
ATOM 761 C CA . GLN A 1 95 ? -9.346 2.815 22.724 1.00 83.88 95 GLN A CA 1
ATOM 762 C C . GLN A 1 95 ? -9.092 2.540 24.215 1.00 83.88 95 GLN A C 1
ATOM 764 O O . GLN A 1 95 ? -10.007 2.676 25.025 1.00 83.88 95 GLN A O 1
ATOM 769 N N . SER A 1 96 ? -7.853 2.218 24.600 1.00 84.19 96 SER A N 1
ATOM 770 C CA . SER A 1 96 ? -7.483 1.985 26.002 1.00 84.19 96 SER A CA 1
ATOM 771 C C . SER A 1 96 ? -7.540 3.247 26.872 1.00 84.19 96 SER A C 1
ATOM 773 O O . SER A 1 96 ? -7.795 3.135 28.071 1.00 84.19 96 SER A O 1
ATOM 775 N N . GLU A 1 97 ? -7.270 4.428 26.313 1.00 79.31 97 GLU A N 1
ATOM 776 C CA . GLU A 1 97 ? -7.261 5.699 27.053 1.00 79.31 97 GLU A CA 1
ATOM 777 C C . GLU A 1 97 ? -8.663 6.293 27.256 1.00 79.31 97 GLU A C 1
ATOM 779 O O . GLU A 1 97 ? -8.886 6.978 28.250 1.00 79.31 97 GLU A O 1
ATOM 784 N N . TYR A 1 98 ? -9.612 6.023 26.353 1.00 68.94 98 TYR A N 1
ATOM 785 C CA . TYR A 1 98 ? -10.962 6.611 26.388 1.00 68.94 98 TYR A CA 1
ATOM 786 C C . TYR A 1 98 ? -12.063 5.672 26.920 1.00 68.94 98 TYR A C 1
ATOM 788 O O . TYR A 1 98 ? -13.208 6.103 27.065 1.00 68.94 98 TYR A O 1
ATOM 796 N N . LEU A 1 99 ? -11.746 4.401 27.196 1.00 61.31 99 LEU A N 1
ATOM 797 C CA . LEU A 1 99 ? -12.683 3.405 27.750 1.00 61.31 99 LEU A CA 1
ATOM 798 C C . LEU A 1 99 ? -12.370 2.991 29.204 1.00 61.31 99 LEU A C 1
ATOM 800 O O . LEU A 1 99 ? -13.068 2.128 29.740 1.00 61.31 99 LEU A O 1
ATOM 804 N N . ASN A 1 100 ? -11.364 3.607 29.837 1.00 53.31 100 ASN A N 1
ATOM 805 C CA . ASN A 1 100 ? -11.089 3.530 31.282 1.00 53.31 100 ASN A CA 1
ATOM 806 C C . ASN A 1 100 ? -11.469 4.839 31.986 1.00 53.31 100 ASN A C 1
ATOM 808 O O . ASN A 1 100 ? -11.707 4.783 33.214 1.00 53.31 100 ASN A O 1
#

Radius of gyration: 14.49 Å; chains: 1; bounding box: 30×24×51 Å

pLDDT: mean 88.46, std 10.77, range [52.81, 97.25]